Protein AF-G5S265-F1 (afdb_monomer_lite)

Structure (mmCIF, N/CA/C/O backbone):
data_AF-G5S265-F1
#
_entry.id   AF-G5S265-F1
#
loop_
_atom_site.group_PDB
_atom_site.id
_atom_site.type_symbol
_atom_site.label_atom_id
_atom_site.label_alt_id
_atom_site.label_comp_id
_atom_site.label_asym_id
_atom_site.label_entity_id
_atom_site.label_seq_id
_atom_site.pdbx_PDB_ins_code
_atom_site.Cartn_x
_atom_site.Cartn_y
_atom_site.Cartn_z
_atom_site.occupancy
_atom_site.B_iso_or_equiv
_atom_site.auth_seq_id
_atom_site.auth_comp_id
_atom_site.auth_asym_id
_atom_site.auth_atom_id
_atom_site.pdbx_PDB_model_num
ATOM 1 N N . MET A 1 1 ? 4.122 -7.338 2.022 1.00 74.69 1 MET A N 1
ATOM 2 C CA . MET A 1 1 ? 4.045 -7.044 0.573 1.00 74.69 1 MET A CA 1
ATOM 3 C C . MET A 1 1 ? 4.813 -5.787 0.184 1.00 74.69 1 MET A C 1
ATOM 5 O O . MET A 1 1 ? 5.673 -5.916 -0.669 1.00 74.69 1 MET A O 1
ATOM 9 N N . VAL A 1 2 ? 4.605 -4.620 0.816 1.00 83.88 2 VAL A N 1
ATOM 10 C CA . VAL A 1 2 ? 5.377 -3.389 0.495 1.00 83.88 2 VAL A CA 1
ATOM 11 C C . VAL A 1 2 ? 6.888 -3.583 0.623 1.00 83.88 2 VAL A C 1
ATOM 13 O O . VAL A 1 2 ? 7.595 -3.315 -0.334 1.00 83.88 2 VAL A O 1
ATOM 16 N N . VAL A 1 3 ? 7.367 -4.149 1.736 1.00 87.00 3 VAL A N 1
ATOM 17 C CA . VAL A 1 3 ? 8.807 -4.406 1.951 1.00 87.00 3 VAL A CA 1
ATOM 18 C C . VAL A 1 3 ? 9.404 -5.318 0.870 1.00 87.00 3 VAL A C 1
ATOM 20 O O . VAL A 1 3 ? 10.469 -5.036 0.334 1.00 87.00 3 VAL A O 1
ATOM 23 N N . PHE A 1 4 ? 8.692 -6.390 0.503 1.00 87.00 4 PHE A N 1
ATOM 24 C CA . PHE A 1 4 ? 9.105 -7.269 -0.595 1.00 87.00 4 PHE A CA 1
ATOM 25 C C . PHE A 1 4 ? 9.149 -6.514 -1.927 1.00 87.00 4 PHE A C 1
ATOM 27 O O . PHE A 1 4 ? 10.138 -6.582 -2.648 1.00 87.00 4 PHE A O 1
ATOM 34 N N . SER A 1 5 ? 8.087 -5.766 -2.234 1.00 88.56 5 SER A N 1
ATOM 35 C CA . SER A 1 5 ? 8.000 -4.963 -3.449 1.00 88.56 5 SER A CA 1
ATOM 36 C C . SER A 1 5 ? 9.136 -3.949 -3.536 1.00 88.56 5 SER A C 1
ATOM 38 O O . SER A 1 5 ? 9.696 -3.764 -4.612 1.00 88.56 5 SER A O 1
ATOM 40 N N . GLU A 1 6 ? 9.476 -3.290 -2.432 1.00 90.19 6 GLU A N 1
ATOM 41 C CA . GLU A 1 6 ? 10.574 -2.331 -2.356 1.00 90.19 6 GLU A CA 1
ATOM 42 C C . GLU A 1 6 ? 11.911 -3.012 -2.653 1.00 90.19 6 GLU A C 1
ATOM 44 O O . GLU A 1 6 ? 12.590 -2.623 -3.602 1.00 90.19 6 GLU A O 1
ATOM 49 N N . GLY A 1 7 ? 12.232 -4.095 -1.939 1.00 87.12 7 GLY A N 1
ATOM 50 C CA . GLY A 1 7 ? 13.466 -4.854 -2.162 1.00 87.12 7 GLY A CA 1
ATOM 51 C C . GLY A 1 7 ? 13.584 -5.445 -3.572 1.00 87.12 7 GLY A C 1
ATOM 52 O O . GLY A 1 7 ? 14.683 -5.512 -4.115 1.00 87.12 7 GLY A O 1
ATOM 53 N N . ALA A 1 8 ? 12.464 -5.836 -4.187 1.00 89.44 8 ALA A N 1
ATOM 54 C CA . ALA A 1 8 ? 12.443 -6.467 -5.505 1.00 89.44 8 ALA A CA 1
ATOM 55 C C . ALA A 1 8 ? 12.447 -5.478 -6.684 1.00 89.44 8 ALA A C 1
ATOM 57 O O . ALA A 1 8 ? 12.880 -5.847 -7.773 1.00 89.44 8 ALA A O 1
ATOM 58 N N . SER A 1 9 ? 11.931 -4.253 -6.513 1.00 92.12 9 SER A N 1
ATOM 59 C CA . SER A 1 9 ? 11.663 -3.351 -7.649 1.00 92.12 9 SER A CA 1
ATOM 60 C C . SER A 1 9 ? 12.218 -1.933 -7.512 1.00 92.12 9 SER A C 1
ATOM 62 O O . SER A 1 9 ? 12.442 -1.287 -8.536 1.00 92.12 9 SER A O 1
ATOM 64 N N . ALA A 1 10 ? 12.487 -1.428 -6.301 1.00 91.81 10 ALA A N 1
ATOM 65 C CA . ALA A 1 10 ? 12.827 -0.014 -6.110 1.00 91.81 10 ALA A CA 1
ATOM 66 C C . ALA A 1 10 ? 14.150 0.389 -6.784 1.00 91.81 10 ALA A C 1
ATOM 68 O O . ALA A 1 10 ? 14.236 1.471 -7.367 1.00 91.81 10 ALA A O 1
ATOM 69 N N . SER A 1 11 ? 15.161 -0.485 -6.760 1.00 92.38 11 SER A N 1
ATOM 70 C CA . SER A 1 11 ? 16.466 -0.238 -7.391 1.00 92.38 11 SER A CA 1
ATOM 71 C C . SER A 1 11 ? 16.388 -0.162 -8.920 1.00 92.38 11 SER A C 1
ATOM 73 O O . SER A 1 11 ? 17.112 0.621 -9.527 1.00 92.38 11 SER A O 1
ATOM 75 N N . ALA A 1 12 ? 15.491 -0.936 -9.537 1.00 92.88 12 ALA A N 1
ATOM 76 C CA . ALA A 1 12 ? 15.306 -0.983 -10.986 1.00 92.88 12 ALA A CA 1
ATOM 77 C C . ALA A 1 12 ? 14.344 0.099 -11.507 1.00 92.88 12 ALA A C 1
ATOM 79 O O . ALA A 1 12 ? 14.546 0.638 -12.594 1.00 92.88 12 ALA A O 1
ATOM 80 N N . LEU A 1 13 ? 13.297 0.427 -10.745 1.00 92.81 13 LEU A N 1
ATOM 81 C CA . LEU A 1 13 ? 12.295 1.433 -11.119 1.00 92.81 13 LEU A CA 1
ATOM 82 C C . LEU A 1 13 ? 12.732 2.872 -10.825 1.00 92.81 13 LEU A C 1
ATOM 84 O O . LEU A 1 13 ? 12.220 3.815 -11.436 1.00 92.81 13 LEU A O 1
ATOM 88 N N . GLY A 1 14 ? 13.627 3.040 -9.850 1.00 93.38 14 GLY A N 1
ATOM 89 C CA . GLY A 1 14 ? 13.910 4.320 -9.219 1.00 93.38 14 GLY A CA 1
ATOM 90 C C . GLY A 1 14 ? 12.828 4.728 -8.211 1.00 93.38 14 GLY A C 1
ATOM 91 O O . GLY A 1 14 ? 11.653 4.365 -8.318 1.00 93.38 14 GLY A O 1
ATOM 92 N N . VAL A 1 15 ? 13.232 5.535 -7.225 1.00 92.75 15 VAL A N 1
ATOM 93 C CA . VAL A 1 15 ? 12.372 5.938 -6.098 1.00 92.75 15 VAL A CA 1
ATOM 94 C C . VAL A 1 15 ? 11.118 6.683 -6.570 1.00 92.75 15 VAL A C 1
ATOM 96 O O . VAL A 1 15 ? 10.038 6.449 -6.036 1.00 92.75 15 VAL A O 1
ATOM 99 N N . ALA A 1 16 ? 11.230 7.535 -7.596 1.00 93.56 16 ALA A N 1
ATOM 100 C CA . ALA A 1 16 ? 10.105 8.318 -8.112 1.00 93.56 16 ALA A CA 1
ATOM 101 C C . ALA A 1 16 ? 8.984 7.432 -8.683 1.00 93.56 16 ALA A C 1
ATOM 103 O O . ALA A 1 16 ? 7.821 7.582 -8.302 1.00 93.56 16 ALA A O 1
ATOM 104 N N . THR A 1 17 ? 9.328 6.476 -9.549 1.00 94.56 17 THR A N 1
ATOM 105 C CA . THR A 1 17 ? 8.366 5.534 -10.141 1.00 94.56 17 THR A CA 1
ATOM 106 C C . THR A 1 17 ? 7.738 4.650 -9.076 1.00 94.56 17 THR A C 1
ATOM 108 O O . THR A 1 17 ? 6.515 4.518 -9.029 1.00 94.56 17 THR A O 1
ATOM 111 N N . PHE A 1 18 ? 8.565 4.098 -8.184 1.00 96.19 18 PHE A N 1
ATOM 112 C CA . PHE A 1 18 ? 8.105 3.241 -7.097 1.00 96.19 18 PHE A CA 1
ATOM 113 C C . PHE A 1 18 ? 7.100 3.966 -6.193 1.00 96.19 18 PHE A C 1
ATOM 115 O O . PHE A 1 18 ? 5.992 3.474 -5.985 1.00 96.19 18 PHE A O 1
ATOM 122 N N . GLN A 1 19 ? 7.456 5.155 -5.697 1.00 96.00 19 GLN A N 1
ATOM 123 C CA . GLN A 1 19 ? 6.604 5.916 -4.781 1.00 96.00 19 GLN A CA 1
ATOM 124 C C . GLN A 1 19 ? 5.322 6.393 -5.456 1.00 96.00 19 GLN A C 1
ATOM 126 O O . GLN A 1 19 ? 4.254 6.294 -4.862 1.00 96.00 19 GLN A O 1
ATOM 131 N N . THR A 1 20 ? 5.387 6.853 -6.707 1.00 96.19 20 THR A N 1
ATOM 132 C CA . THR A 1 20 ? 4.184 7.320 -7.413 1.00 96.19 20 THR A CA 1
ATOM 133 C C . THR A 1 20 ? 3.189 6.174 -7.626 1.00 96.19 20 THR A C 1
ATOM 135 O O . THR A 1 20 ? 2.002 6.339 -7.345 1.00 96.19 20 THR A O 1
ATOM 138 N N . ALA A 1 21 ? 3.668 4.993 -8.038 1.00 96.38 21 ALA A N 1
ATOM 139 C CA . ALA A 1 21 ? 2.836 3.798 -8.193 1.00 96.38 21 ALA A CA 1
ATOM 140 C C . ALA A 1 21 ? 2.258 3.302 -6.857 1.00 96.38 21 ALA A C 1
ATOM 142 O O . ALA A 1 21 ? 1.083 2.943 -6.783 1.00 96.38 21 ALA A O 1
ATOM 143 N N . LEU A 1 22 ? 3.059 3.322 -5.789 1.00 96.94 22 LEU A N 1
ATOM 144 C CA . LEU A 1 22 ? 2.616 2.944 -4.448 1.00 96.94 22 LEU A CA 1
ATOM 145 C C . LEU A 1 22 ? 1.535 3.902 -3.920 1.00 96.94 22 LEU A C 1
ATOM 147 O O . LEU A 1 22 ? 0.494 3.463 -3.436 1.00 96.94 22 LEU A O 1
ATOM 151 N N . ILE A 1 23 ? 1.763 5.213 -4.023 1.00 96.00 23 ILE A N 1
ATOM 152 C CA . ILE A 1 23 ? 0.872 6.246 -3.479 1.00 96.00 23 ILE A CA 1
ATOM 153 C C . ILE A 1 23 ? -0.457 6.292 -4.235 1.00 96.00 23 ILE A C 1
ATOM 155 O O . ILE A 1 23 ? -1.508 6.423 -3.604 1.00 96.00 23 ILE A O 1
ATOM 159 N N . SER A 1 24 ? -0.454 6.153 -5.563 1.00 97.06 24 SER A N 1
ATOM 160 C CA . SER A 1 24 ? -1.706 6.123 -6.328 1.00 97.06 24 SER A CA 1
ATOM 161 C C . SER A 1 24 ? -2.588 4.943 -5.930 1.00 97.06 24 SER A C 1
ATOM 163 O O . SER A 1 24 ? -3.789 5.114 -5.713 1.00 97.06 24 SER A O 1
ATOM 165 N N . ALA A 1 25 ? -1.989 3.773 -5.722 1.00 97.00 25 ALA A N 1
ATOM 166 C CA . ALA A 1 25 ? -2.681 2.608 -5.197 1.00 97.00 25 ALA A CA 1
ATOM 167 C C . ALA A 1 25 ? -3.177 2.797 -3.755 1.00 97.00 25 ALA A C 1
ATOM 169 O O . ALA A 1 25 ? -4.307 2.418 -3.448 1.00 97.00 25 ALA A O 1
ATOM 170 N N . LEU A 1 26 ? -2.386 3.420 -2.874 1.00 96.19 26 LEU A N 1
ATOM 171 C CA . LEU A 1 26 ? -2.808 3.735 -1.503 1.00 96.19 26 LEU A CA 1
ATOM 172 C C . LEU A 1 26 ? -4.037 4.652 -1.482 1.00 96.19 26 LEU A C 1
ATOM 174 O O . LEU A 1 26 ? -4.956 4.426 -0.696 1.00 96.19 26 LEU A O 1
ATOM 178 N N . LEU A 1 27 ? -4.092 5.652 -2.366 1.00 95.19 27 LEU A N 1
ATOM 179 C CA . LEU A 1 27 ? -5.244 6.550 -2.489 1.00 95.19 27 LEU A CA 1
ATOM 180 C C . LEU A 1 27 ? -6.500 5.809 -2.959 1.00 95.19 27 LEU A C 1
ATOM 182 O O . LEU A 1 27 ? -7.573 5.990 -2.378 1.00 95.19 27 LEU A O 1
ATOM 186 N N . LEU A 1 28 ? -6.369 4.943 -3.968 1.00 95.50 28 LEU A N 1
ATOM 187 C CA . LEU A 1 28 ? -7.469 4.098 -4.441 1.00 95.50 28 LEU A CA 1
ATOM 188 C C . LEU A 1 28 ? -7.949 3.137 -3.349 1.00 95.50 28 LEU A C 1
ATOM 190 O O . LEU A 1 28 ? -9.147 3.037 -3.091 1.00 95.50 28 LEU A O 1
ATOM 194 N N . SER A 1 29 ? -7.025 2.462 -2.671 1.00 94.56 29 SER A N 1
ATOM 195 C CA . SER A 1 29 ? -7.352 1.549 -1.579 1.00 94.56 29 SER A CA 1
ATOM 196 C C . SER A 1 29 ? -8.011 2.273 -0.412 1.00 94.56 29 SER A C 1
ATOM 198 O O . SER A 1 29 ? -8.990 1.766 0.122 1.00 94.56 29 SER A O 1
ATOM 200 N N . GLY A 1 30 ? -7.533 3.460 -0.035 1.00 92.19 30 GLY A N 1
ATOM 201 C CA . GLY A 1 30 ? -8.128 4.256 1.037 1.00 92.19 30 GLY A CA 1
ATOM 202 C C . GLY A 1 30 ? -9.555 4.699 0.711 1.00 92.19 30 GLY A C 1
ATOM 203 O O . GLY A 1 30 ? -10.427 4.657 1.574 1.00 92.19 30 GLY A O 1
ATOM 204 N N . LEU A 1 31 ? -9.830 5.054 -0.550 1.00 92.81 31 LEU A N 1
ATOM 205 C CA . LEU A 1 31 ? -11.194 5.303 -1.024 1.00 92.81 31 LEU A CA 1
ATOM 206 C C . LEU A 1 31 ? -12.087 4.065 -0.860 1.00 92.81 31 LEU A C 1
ATOM 208 O O . LEU A 1 31 ? -13.216 4.181 -0.381 1.00 92.81 31 LEU A O 1
ATOM 212 N N . LEU A 1 32 ? -11.589 2.887 -1.239 1.00 92.00 32 LEU A N 1
ATOM 213 C CA . LEU A 1 32 ? -12.325 1.631 -1.090 1.00 92.00 32 LEU A CA 1
ATOM 214 C C . LEU A 1 32 ? -12.593 1.303 0.385 1.00 92.00 32 LEU A C 1
ATOM 216 O O . LEU A 1 32 ? -13.742 1.026 0.729 1.00 92.00 32 LEU A O 1
ATOM 220 N N . CYS A 1 33 ? -11.585 1.406 1.260 1.00 90.50 33 CYS A N 1
ATOM 221 C CA . CYS A 1 33 ? -11.736 1.224 2.709 1.00 90.50 33 CYS A CA 1
ATOM 222 C C . CYS A 1 33 ? -12.851 2.114 3.266 1.00 90.50 33 CYS A C 1
ATOM 224 O O . CYS A 1 33 ? -13.766 1.634 3.938 1.00 90.50 33 CYS A O 1
ATOM 226 N N . ASP A 1 34 ? -12.820 3.396 2.909 1.00 90.06 34 ASP A N 1
ATOM 227 C CA . ASP A 1 34 ? -13.794 4.388 3.350 1.00 90.06 34 ASP A CA 1
ATOM 228 C C . ASP A 1 34 ? -15.215 4.073 2.881 1.00 90.06 34 ASP A C 1
ATOM 230 O O . ASP A 1 34 ? -16.171 4.211 3.652 1.00 90.06 34 ASP A O 1
ATOM 234 N N . ARG A 1 35 ? -15.362 3.598 1.639 1.00 88.25 35 ARG A N 1
ATOM 235 C CA . ARG A 1 35 ? -16.661 3.207 1.085 1.00 88.25 35 ARG A CA 1
ATOM 236 C C . ARG A 1 35 ? -17.216 1.952 1.745 1.00 88.25 35 ARG A C 1
ATOM 238 O O . ARG A 1 35 ? -18.425 1.867 1.979 1.00 88.25 35 ARG A O 1
ATOM 245 N N . PHE A 1 36 ? -16.358 0.978 2.031 1.00 89.81 36 PHE A N 1
ATOM 246 C CA . PHE A 1 36 ? -16.759 -0.253 2.707 1.00 89.81 36 PHE A CA 1
ATOM 247 C C . PHE A 1 36 ? -16.970 -0.066 4.212 1.00 89.81 36 PHE A C 1
ATOM 249 O O . PHE A 1 36 ? -17.609 -0.913 4.835 1.00 89.81 36 PHE A O 1
ATOM 256 N N . GLY A 1 37 ? -16.543 1.065 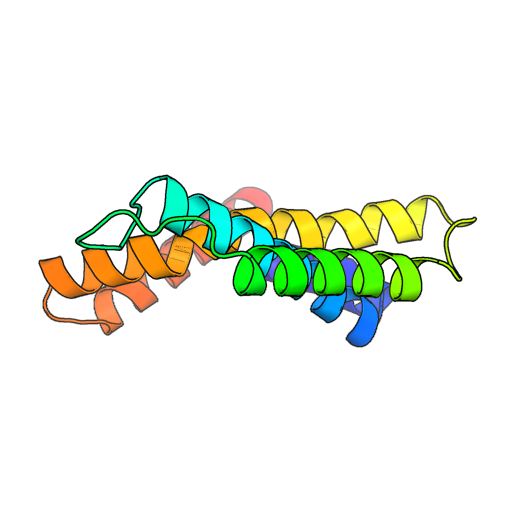4.779 1.00 85.62 37 GLY A N 1
ATOM 257 C CA . GLY A 1 37 ? -16.653 1.350 6.210 1.00 85.62 37 GLY A CA 1
ATOM 258 C C . GLY A 1 37 ? -15.601 0.623 7.039 1.00 85.62 37 GLY A C 1
ATOM 259 O O . GLY A 1 37 ? -15.842 0.305 8.198 1.00 85.62 37 GLY A O 1
ATOM 260 N N . ILE A 1 38 ? -14.457 0.296 6.442 1.00 85.56 38 ILE A N 1
ATOM 261 C CA . ILE A 1 38 ? -13.396 -0.442 7.119 1.00 85.56 38 ILE A CA 1
ATOM 262 C C . ILE A 1 38 ? -12.503 0.556 7.858 1.00 85.56 38 ILE A C 1
ATOM 264 O O . ILE A 1 38 ? -11.870 1.407 7.243 1.00 85.56 38 ILE A O 1
ATOM 268 N N . GLY A 1 39 ? -12.470 0.450 9.190 1.00 78.56 39 GLY A N 1
ATOM 269 C CA . GLY A 1 39 ? -11.669 1.318 10.066 1.00 78.56 39 GLY A CA 1
ATOM 270 C C . GLY A 1 39 ? -12.274 2.690 10.369 1.00 78.56 39 GLY A C 1
ATOM 271 O O . GLY A 1 39 ? -11.593 3.520 10.962 1.00 78.56 39 GLY A O 1
ATOM 272 N N . VAL A 1 40 ? -13.528 2.936 9.987 1.00 79.38 40 VAL A N 1
ATOM 273 C CA . VAL A 1 40 ? -14.256 4.184 10.262 1.00 79.38 40 VAL A CA 1
ATOM 274 C C . VAL A 1 40 ? -15.573 3.876 10.973 1.00 79.38 40 VAL A C 1
ATOM 276 O O . VAL A 1 40 ? -16.193 2.854 10.693 1.00 79.38 40 VAL A O 1
ATOM 279 N N . GLU A 1 41 ? -15.994 4.743 11.897 1.00 79.69 41 GLU A N 1
ATOM 280 C CA . GLU A 1 41 ? -17.270 4.588 12.619 1.00 79.69 41 GLU A CA 1
ATOM 281 C C . GLU A 1 41 ? -18.472 4.746 11.680 1.00 79.69 41 GLU A C 1
ATOM 283 O O . GLU A 1 41 ? -19.427 3.974 11.740 1.00 79.69 41 GLU A O 1
ATOM 288 N N . GLU A 1 42 ? -18.380 5.693 10.744 1.00 81.94 42 GLU A N 1
ATOM 289 C CA . GLU A 1 42 ? -19.388 5.935 9.718 1.00 81.94 42 GLU A CA 1
ATOM 290 C C . GLU A 1 42 ? -18.806 5.760 8.313 1.00 81.94 42 GLU A C 1
ATOM 292 O O . GLU A 1 42 ? -17.704 6.223 8.000 1.00 81.94 42 GLU A O 1
ATOM 297 N N . LYS A 1 43 ? -19.577 5.111 7.432 1.00 85.88 43 LYS A N 1
ATOM 298 C CA . LYS A 1 43 ? -19.208 4.923 6.023 1.00 85.88 43 LYS A CA 1
ATOM 299 C C . LYS A 1 43 ? -19.095 6.273 5.326 1.00 85.88 43 LYS A C 1
ATOM 301 O O . LYS A 1 43 ? -20.077 7.004 5.206 1.00 85.88 43 LYS A O 1
ATOM 306 N N . LYS A 1 44 ? -17.913 6.571 4.791 1.00 86.44 44 LYS A N 1
ATOM 307 C CA . LYS A 1 44 ? -17.670 7.815 4.060 1.00 86.44 44 LYS A CA 1
ATOM 308 C C . LYS A 1 44 ? -18.071 7.646 2.597 1.00 86.44 44 LYS A C 1
ATOM 310 O O . LYS A 1 44 ? -17.715 6.672 1.935 1.00 86.44 44 LYS A O 1
ATOM 315 N N . TYR A 1 45 ? -18.815 8.618 2.076 1.00 85.31 45 TYR A N 1
ATOM 316 C CA . TYR A 1 45 ? -19.178 8.657 0.661 1.00 85.31 45 TYR A CA 1
ATOM 317 C C . TYR A 1 45 ? -18.012 9.139 -0.204 1.00 85.31 45 TYR A C 1
ATOM 319 O O . TYR A 1 45 ? -17.131 9.880 0.245 1.00 85.31 45 TYR A O 1
ATOM 327 N N . PHE A 1 46 ? -18.033 8.742 -1.477 1.00 88.88 46 PHE A N 1
ATOM 328 C CA . PHE A 1 46 ? -17.125 9.294 -2.469 1.00 88.88 46 PHE A CA 1
ATOM 329 C C . PHE A 1 46 ? -17.501 10.746 -2.755 1.00 88.88 46 PHE A C 1
ATOM 331 O O . PHE A 1 46 ? -18.478 11.023 -3.447 1.00 88.88 46 PHE A O 1
ATOM 338 N N . THR A 1 47 ? -16.727 11.681 -2.210 1.00 92.75 47 THR A N 1
ATOM 339 C CA . THR A 1 47 ? -16.880 13.090 -2.562 1.00 92.75 47 THR A CA 1
ATOM 340 C C . THR A 1 47 ? -16.185 13.364 -3.899 1.00 92.75 47 THR A C 1
ATOM 342 O O . THR A 1 47 ? -15.152 12.743 -4.183 1.00 92.75 47 THR A O 1
ATOM 345 N N . PRO A 1 48 ? -16.692 14.312 -4.711 1.00 93.06 48 PRO A N 1
ATOM 346 C CA . PRO A 1 48 ? -16.078 14.659 -5.992 1.00 93.06 48 PRO A CA 1
ATOM 347 C C . PRO A 1 48 ? -14.583 14.972 -5.865 1.00 93.06 48 PRO A C 1
ATOM 349 O O . PRO A 1 48 ? -13.787 14.468 -6.646 1.00 93.06 48 PRO A O 1
ATOM 352 N N . TRP A 1 49 ? -14.188 15.700 -4.817 1.00 93.94 49 TRP A N 1
ATOM 353 C CA . TRP A 1 49 ? -12.795 16.072 -4.547 1.00 93.94 49 TRP A CA 1
ATOM 354 C C . TRP A 1 49 ? -11.864 14.888 -4.284 1.00 93.94 49 TRP A C 1
ATOM 356 O O . TRP A 1 49 ? -10.695 14.906 -4.663 1.00 93.94 49 TRP A O 1
ATOM 366 N N . ARG A 1 50 ? -12.362 13.839 -3.625 1.00 92.75 50 ARG A N 1
ATOM 367 C CA . ARG A 1 50 ? -11.546 12.653 -3.349 1.00 92.75 50 ARG A CA 1
ATOM 368 C C . ARG A 1 50 ? -11.403 11.777 -4.583 1.00 92.75 50 ARG A C 1
ATOM 370 O O . ARG A 1 50 ? -10.326 11.236 -4.815 1.00 92.75 50 ARG A O 1
ATOM 377 N N . ILE A 1 51 ? -12.468 11.675 -5.381 1.00 94.88 51 ILE A N 1
ATOM 378 C CA . ILE A 1 51 ? -12.421 10.987 -6.672 1.00 94.88 51 ILE A CA 1
ATOM 379 C C . ILE A 1 51 ? -11.424 11.693 -7.594 1.00 94.88 51 ILE A C 1
ATOM 381 O O . ILE A 1 51 ? -10.551 11.034 -8.150 1.00 94.88 51 ILE A O 1
ATOM 385 N N . THR A 1 52 ? -11.502 13.020 -7.728 1.00 96.06 52 THR A N 1
ATOM 386 C CA . THR A 1 52 ? -10.589 13.773 -8.601 1.00 96.06 52 THR A CA 1
ATOM 387 C C . THR A 1 52 ? -9.136 13.656 -8.152 1.00 96.06 52 THR A C 1
ATOM 389 O O . THR A 1 52 ? -8.268 13.420 -8.989 1.00 96.06 52 THR A O 1
ATOM 392 N N . GLY A 1 53 ? -8.860 13.723 -6.845 1.00 95.00 53 GLY A N 1
ATOM 393 C CA . GLY A 1 53 ? -7.514 13.505 -6.308 1.00 95.00 53 GLY A CA 1
ATOM 394 C C . GLY A 1 53 ? -6.958 12.111 -6.622 1.00 95.00 53 GLY A C 1
ATOM 395 O O . GLY A 1 53 ? -5.822 11.988 -7.080 1.00 95.00 53 GLY A O 1
ATOM 396 N N . ALA A 1 54 ? -7.762 11.059 -6.444 1.00 95.00 54 ALA A N 1
ATOM 397 C CA . ALA A 1 54 ? -7.346 9.699 -6.786 1.00 95.00 54 ALA A CA 1
ATOM 398 C C . ALA A 1 54 ? -7.137 9.517 -8.298 1.00 95.00 54 ALA A C 1
ATOM 400 O O . ALA A 1 54 ? -6.155 8.901 -8.707 1.00 95.00 54 ALA A O 1
ATOM 401 N N . LEU A 1 55 ? -8.002 10.105 -9.132 1.00 96.19 55 LEU A N 1
ATOM 402 C CA . LEU A 1 55 ? -7.829 10.113 -10.587 1.00 96.19 55 LEU A CA 1
ATOM 403 C C . LEU A 1 55 ? -6.515 10.787 -10.991 1.00 96.19 55 LEU A C 1
ATOM 405 O O . LEU A 1 55 ? -5.769 10.229 -11.792 1.00 96.19 55 LEU A O 1
ATOM 409 N N . PHE A 1 56 ? -6.186 11.941 -10.407 1.00 97.31 56 PHE A N 1
ATOM 410 C CA . PHE A 1 56 ? -4.913 12.610 -10.675 1.00 97.31 56 PHE A CA 1
ATOM 411 C C . PHE A 1 56 ? -3.705 11.786 -10.239 1.00 97.31 56 PHE A C 1
ATOM 413 O O . PHE A 1 56 ? -2.716 11.759 -10.967 1.00 97.31 56 PHE A O 1
ATOM 420 N N . ALA A 1 57 ? -3.779 11.057 -9.126 1.00 96.31 57 ALA A N 1
ATOM 421 C CA . ALA A 1 57 ? -2.693 10.168 -8.718 1.00 96.31 57 ALA A CA 1
ATOM 422 C C . ALA A 1 57 ? -2.475 9.010 -9.709 1.00 96.31 57 ALA A C 1
ATOM 424 O O . ALA A 1 57 ? -1.333 8.663 -10.028 1.00 96.31 57 ALA A O 1
ATOM 425 N N . VAL A 1 58 ? -3.557 8.436 -10.244 1.00 96.06 58 VAL A N 1
ATOM 426 C CA . VAL A 1 58 ? -3.483 7.398 -11.286 1.00 96.06 58 VAL A CA 1
ATOM 427 C C . VAL A 1 58 ? -2.896 7.966 -12.577 1.00 96.06 58 VAL A C 1
ATOM 429 O O . VAL A 1 58 ? -1.972 7.383 -13.139 1.00 96.06 58 VAL A O 1
ATOM 432 N N . ILE A 1 59 ? -3.368 9.133 -13.016 1.00 97.25 59 ILE A N 1
ATOM 433 C CA . ILE A 1 59 ? -2.858 9.815 -14.212 1.00 97.25 59 ILE A CA 1
ATOM 434 C C . ILE A 1 59 ? -1.366 10.144 -14.058 1.00 97.25 59 ILE A C 1
ATOM 436 O O . ILE A 1 59 ? -0.580 9.870 -14.962 1.00 97.25 59 ILE A O 1
ATOM 440 N N . ALA A 1 60 ? -0.950 10.662 -12.901 1.00 95.69 60 ALA A N 1
ATOM 441 C CA . ALA A 1 60 ? 0.455 10.934 -12.609 1.00 95.69 60 ALA A CA 1
ATOM 442 C C . ALA A 1 60 ? 1.310 9.659 -12.675 1.00 95.69 60 ALA A C 1
ATOM 444 O O . ALA A 1 60 ? 2.391 9.674 -13.258 1.00 95.69 60 ALA A O 1
ATOM 445 N N . THR A 1 61 ? 0.805 8.537 -12.152 1.00 95.19 61 THR A N 1
ATOM 446 C CA . THR A 1 61 ? 1.488 7.234 -12.244 1.00 95.19 61 THR A CA 1
ATOM 447 C C . THR A 1 61 ? 1.675 6.807 -13.695 1.00 95.19 61 THR A C 1
ATOM 449 O O . THR A 1 61 ? 2.766 6.390 -14.080 1.00 95.19 61 THR A O 1
ATOM 452 N N . ILE A 1 62 ? 0.637 6.961 -14.520 1.00 94.81 62 ILE A N 1
ATOM 453 C CA . ILE A 1 62 ? 0.702 6.664 -15.954 1.00 94.81 62 ILE A CA 1
ATOM 454 C C . ILE A 1 62 ? 1.775 7.521 -16.632 1.00 94.81 62 ILE A C 1
ATOM 456 O O . ILE A 1 62 ? 2.598 6.981 -17.369 1.00 94.81 62 ILE A O 1
ATOM 460 N N . PHE A 1 63 ? 1.821 8.826 -16.349 1.00 95.62 63 PHE A N 1
ATOM 461 C CA . PHE A 1 63 ? 2.840 9.716 -16.906 1.00 95.62 63 PHE A CA 1
ATOM 462 C C . PHE A 1 63 ? 4.256 9.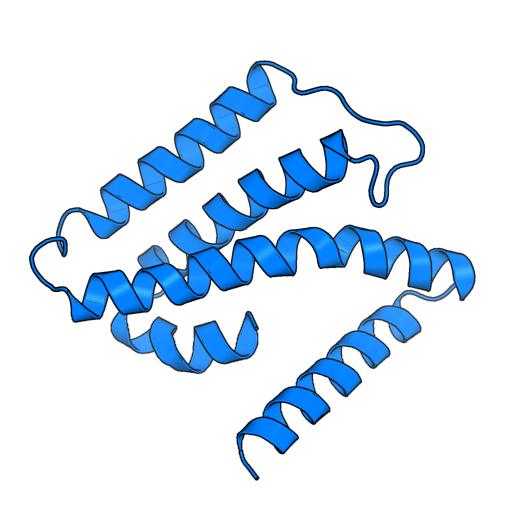329 -16.488 1.00 95.62 63 PHE A C 1
ATOM 464 O O . PHE A 1 63 ? 5.141 9.296 -17.339 1.00 95.62 63 PHE A O 1
ATOM 471 N N . VAL A 1 64 ? 4.469 8.986 -15.218 1.00 94.31 64 VAL A N 1
ATOM 472 C CA . VAL A 1 64 ? 5.786 8.572 -14.713 1.00 94.31 64 VAL A CA 1
ATOM 473 C C . VAL A 1 64 ? 6.263 7.271 -15.370 1.00 94.31 64 VAL A C 1
ATOM 475 O O . VAL A 1 64 ? 7.447 7.138 -15.667 1.00 94.31 64 VAL A O 1
ATOM 478 N N . VAL A 1 65 ? 5.356 6.332 -15.655 1.00 93.12 65 VAL A N 1
ATOM 479 C CA . VAL A 1 65 ? 5.689 5.050 -16.306 1.00 93.12 65 VAL A CA 1
ATOM 480 C C . VAL A 1 65 ? 5.769 5.169 -17.838 1.00 93.12 65 VAL A C 1
ATOM 482 O O . VAL A 1 65 ? 6.462 4.375 -18.476 1.00 93.12 65 VAL A O 1
ATOM 485 N N . SER A 1 66 ? 5.114 6.169 -18.439 1.00 93.00 66 SER A N 1
ATOM 486 C CA . SER A 1 66 ? 5.003 6.350 -19.899 1.00 93.00 66 SER A CA 1
ATOM 487 C C . SER A 1 66 ? 6.313 6.289 -20.697 1.00 93.00 66 SER A C 1
ATOM 489 O O . SER A 1 66 ? 6.310 5.651 -21.753 1.00 93.00 66 SER A O 1
ATOM 491 N N . PRO A 1 67 ? 7.459 6.830 -20.225 1.00 92.19 67 PRO A N 1
ATOM 492 C CA . PRO A 1 67 ? 8.703 6.776 -20.994 1.00 92.19 67 PRO A CA 1
ATOM 493 C C . PRO A 1 67 ? 9.223 5.346 -21.197 1.00 92.19 67 PRO A C 1
ATOM 495 O O . PRO A 1 67 ? 9.979 5.088 -22.129 1.00 92.19 67 PRO A O 1
ATOM 498 N N . GLN A 1 68 ? 8.815 4.411 -20.335 1.00 91.56 68 GLN A N 1
ATOM 499 C CA . GLN A 1 68 ? 9.298 3.030 -20.299 1.00 91.56 68 GLN A CA 1
ATOM 500 C C . GLN A 1 68 ? 8.267 2.017 -20.820 1.00 91.56 68 GLN A C 1
ATOM 502 O O . GLN A 1 68 ? 8.433 0.814 -20.626 1.00 91.56 68 GLN A O 1
ATOM 507 N N . TRP A 1 69 ? 7.215 2.464 -21.515 1.00 88.75 69 TRP A N 1
ATOM 508 C CA . TRP A 1 69 ? 6.139 1.592 -22.013 1.00 88.75 69 TRP A CA 1
ATOM 509 C C . TRP A 1 69 ? 6.583 0.491 -22.985 1.00 88.75 69 TRP A C 1
ATOM 511 O O . TRP A 1 69 ? 5.908 -0.525 -23.122 1.00 88.75 69 TRP A O 1
ATOM 521 N N . HIS A 1 70 ? 7.732 0.658 -23.632 1.00 90.88 70 HIS A N 1
ATOM 522 C CA . HIS A 1 70 ? 8.303 -0.359 -24.516 1.00 90.88 70 HIS A CA 1
ATOM 523 C C . HIS A 1 70 ? 8.970 -1.511 -23.744 1.00 90.88 70 HIS A C 1
ATOM 525 O O . HIS A 1 70 ? 9.226 -2.569 -24.314 1.00 90.88 70 HIS A O 1
ATOM 531 N N . SER A 1 71 ? 9.257 -1.325 -22.451 1.00 92.81 71 SER A N 1
ATOM 532 C CA . SER A 1 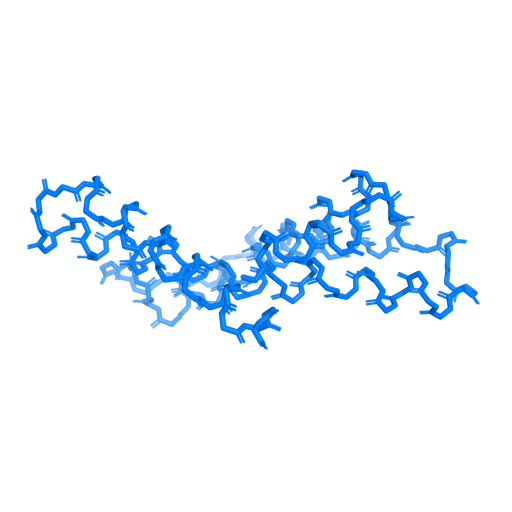71 ? 9.911 -2.319 -21.603 1.00 92.81 71 SER A CA 1
ATOM 533 C C . SER A 1 71 ? 8.883 -3.091 -20.780 1.00 92.81 71 SER A C 1
ATOM 535 O O . SER A 1 71 ? 8.418 -2.636 -19.732 1.00 92.81 71 SER A O 1
ATOM 537 N N . THR A 1 72 ? 8.559 -4.308 -21.221 1.00 91.38 72 THR A N 1
ATOM 538 C CA . THR A 1 72 ? 7.644 -5.201 -20.493 1.00 91.38 72 THR A CA 1
ATOM 539 C C . THR A 1 72 ? 8.133 -5.476 -19.071 1.00 91.38 72 THR A C 1
ATOM 541 O O . THR A 1 72 ? 7.340 -5.422 -18.133 1.00 91.38 72 THR A O 1
ATOM 544 N N . SER A 1 73 ? 9.437 -5.700 -18.882 1.00 91.81 73 SER A N 1
ATOM 545 C CA . SER A 1 73 ? 10.022 -5.942 -17.558 1.00 91.81 73 SER A CA 1
ATOM 546 C C . SER A 1 73 ? 9.849 -4.746 -16.621 1.00 91.81 73 SER A C 1
ATOM 548 O O . SER A 1 73 ? 9.533 -4.933 -15.450 1.00 91.81 73 SER A O 1
ATOM 550 N N . PHE A 1 74 ? 9.997 -3.516 -17.128 1.00 93.38 74 PHE A N 1
ATOM 551 C CA . PHE A 1 74 ? 9.788 -2.310 -16.324 1.00 93.38 74 PHE A CA 1
ATOM 552 C C . PHE A 1 74 ? 8.327 -2.172 -15.885 1.00 93.38 74 PHE A C 1
ATOM 554 O O . PHE A 1 74 ? 8.059 -1.891 -14.719 1.00 93.38 74 PHE A O 1
ATOM 561 N N . ILE A 1 75 ? 7.377 -2.423 -16.790 1.00 92.94 75 ILE A N 1
ATOM 562 C CA . ILE A 1 75 ? 5.943 -2.377 -16.472 1.00 92.94 75 ILE A CA 1
ATOM 563 C C . ILE A 1 75 ? 5.589 -3.428 -15.417 1.00 92.94 75 ILE A C 1
ATOM 565 O O . ILE A 1 75 ? 4.917 -3.107 -14.438 1.00 92.94 75 ILE A O 1
ATOM 569 N N . LEU A 1 76 ? 6.063 -4.668 -15.578 1.00 92.94 76 LEU A N 1
ATOM 570 C CA . LEU A 1 76 ? 5.833 -5.739 -14.604 1.00 92.94 76 LEU A CA 1
ATOM 571 C C . LEU A 1 76 ? 6.386 -5.374 -13.224 1.00 92.94 76 LEU A C 1
ATOM 573 O O . LEU A 1 76 ? 5.712 -5.582 -12.215 1.00 92.94 76 LEU A O 1
ATOM 577 N N . LEU A 1 77 ? 7.574 -4.769 -13.177 1.00 93.69 77 LEU A N 1
ATOM 578 C CA . LEU A 1 77 ? 8.137 -4.265 -11.931 1.00 93.69 77 LEU A CA 1
ATOM 579 C C . LEU A 1 77 ? 7.304 -3.121 -11.350 1.00 93.69 77 LEU A C 1
ATOM 581 O O . LEU A 1 77 ? 7.113 -3.102 -10.145 1.00 93.69 77 LEU A O 1
ATOM 585 N N . ALA A 1 78 ? 6.761 -2.206 -12.157 1.00 93.19 78 ALA A N 1
ATOM 586 C CA . ALA A 1 78 ? 5.931 -1.093 -11.681 1.00 93.19 78 ALA A CA 1
ATOM 587 C C . ALA A 1 78 ? 4.556 -1.540 -11.145 1.00 93.19 78 ALA A C 1
ATOM 589 O O . ALA A 1 78 ? 3.957 -0.853 -10.315 1.00 93.19 78 ALA A O 1
ATOM 590 N N . ILE A 1 79 ? 4.067 -2.710 -11.562 1.00 94.25 79 ILE A N 1
ATOM 591 C CA . ILE A 1 79 ? 2.840 -3.315 -11.026 1.00 94.25 79 ILE A CA 1
ATOM 592 C C . ILE A 1 79 ? 3.036 -3.783 -9.576 1.00 94.25 79 ILE A C 1
ATOM 594 O O . ILE A 1 79 ? 2.100 -3.689 -8.783 1.00 94.25 79 ILE A O 1
ATOM 598 N N . LEU A 1 80 ? 4.235 -4.240 -9.196 1.00 94.88 80 LEU A N 1
ATOM 599 C CA . LEU A 1 80 ? 4.538 -4.679 -7.826 1.00 94.88 80 LEU A CA 1
ATOM 600 C C . LEU A 1 80 ? 4.225 -3.608 -6.760 1.00 94.88 80 LEU A C 1
ATOM 602 O O . LEU A 1 80 ? 3.418 -3.908 -5.875 1.00 94.88 80 LEU A O 1
ATOM 606 N N . PRO A 1 81 ? 4.767 -2.371 -6.823 1.00 96.00 81 PRO A N 1
ATOM 607 C CA . PRO A 1 81 ? 4.458 -1.336 -5.838 1.00 96.00 81 PRO A CA 1
ATOM 608 C C . PRO A 1 81 ? 2.995 -0.914 -5.881 1.00 96.00 81 PRO A C 1
ATOM 610 O O . PRO A 1 81 ? 2.419 -0.631 -4.833 1.00 96.00 81 PRO A O 1
ATOM 613 N N . PHE A 1 82 ? 2.366 -0.928 -7.057 1.00 96.31 82 PHE A N 1
ATOM 614 C CA . PHE A 1 82 ? 0.942 -0.635 -7.177 1.00 96.31 82 PHE A CA 1
ATOM 615 C C . PHE A 1 82 ? 0.091 -1.674 -6.429 1.00 96.31 82 PHE A C 1
ATOM 617 O O . PHE A 1 82 ? -0.719 -1.327 -5.572 1.00 96.31 82 PHE A O 1
ATOM 624 N N . LEU A 1 83 ? 0.316 -2.970 -6.661 1.00 96.25 83 LEU A N 1
ATOM 625 C CA . LEU A 1 83 ? -0.372 -4.036 -5.924 1.00 96.25 83 LEU A CA 1
ATOM 626 C C . LEU A 1 83 ? -0.054 -3.985 -4.428 1.00 96.25 83 LEU A C 1
ATOM 628 O O . LEU A 1 83 ? -0.945 -4.150 -3.594 1.00 96.25 83 LEU A O 1
ATOM 632 N N . ALA A 1 84 ? 1.202 -3.718 -4.074 1.00 94.81 84 ALA A N 1
ATOM 633 C CA . ALA A 1 84 ? 1.602 -3.573 -2.685 1.00 94.81 84 ALA A CA 1
ATOM 634 C C . ALA A 1 84 ? 0.859 -2.419 -1.997 1.00 94.81 84 ALA A C 1
ATOM 636 O O . ALA A 1 84 ? 0.420 -2.591 -0.861 1.00 94.81 84 ALA A O 1
ATOM 637 N N . GLY A 1 85 ? 0.663 -1.290 -2.681 1.00 96.19 85 GLY A N 1
ATOM 638 C CA . GLY A 1 85 ? -0.116 -0.153 -2.190 1.00 96.19 85 GLY A CA 1
ATOM 639 C C . GLY A 1 85 ? -1.600 -0.477 -2.043 1.00 96.19 85 GLY A C 1
ATOM 640 O O . GLY A 1 85 ? -2.197 -0.132 -1.024 1.00 96.19 85 GLY A O 1
ATOM 641 N N . LEU A 1 86 ? -2.181 -1.214 -2.998 1.00 95.25 86 LEU A N 1
ATOM 642 C CA . LEU A 1 86 ? -3.581 -1.645 -2.928 1.00 95.25 86 LEU A CA 1
ATOM 643 C C . LEU A 1 86 ? -3.846 -2.543 -1.719 1.00 95.25 86 LEU A C 1
ATOM 645 O O . LEU A 1 86 ? -4.914 -2.469 -1.122 1.00 95.25 86 LEU A O 1
ATOM 649 N N . LEU A 1 87 ? -2.887 -3.394 -1.357 1.00 92.75 87 LEU A N 1
ATOM 650 C CA . LEU A 1 87 ? -2.984 -4.253 -0.177 1.00 92.75 87 LEU A CA 1
ATOM 651 C C . LEU A 1 87 ? -2.675 -3.482 1.113 1.00 92.75 87 LEU A C 1
ATOM 653 O O . LEU A 1 87 ? -3.334 -3.679 2.132 1.00 92.75 87 LEU A O 1
ATOM 657 N N . ALA A 1 88 ? -1.683 -2.592 1.080 1.00 92.81 88 ALA A N 1
ATOM 658 C CA . ALA A 1 88 ? -1.253 -1.833 2.248 1.00 92.81 88 ALA A CA 1
ATOM 659 C C . ALA A 1 88 ? -2.272 -0.781 2.694 1.00 92.81 88 ALA A C 1
ATOM 661 O O . ALA A 1 88 ? -2.355 -0.500 3.886 1.00 92.81 88 ALA A O 1
ATOM 662 N N . GLY A 1 89 ? -3.085 -0.236 1.785 1.00 91.56 89 GLY A N 1
ATOM 663 C CA . GLY A 1 89 ? -4.072 0.795 2.124 1.00 91.56 89 GLY A CA 1
ATOM 664 C C . GLY A 1 89 ? -5.156 0.345 3.114 1.00 91.56 89 GLY A C 1
ATOM 665 O O . GLY A 1 89 ? -5.808 1.185 3.730 1.00 91.56 89 GLY A O 1
ATOM 666 N N . TRP A 1 90 ? -5.309 -0.962 3.339 1.00 90.62 90 TRP A N 1
ATOM 667 C CA . TRP A 1 90 ? -6.211 -1.529 4.350 1.00 90.62 90 TRP A CA 1
ATOM 668 C C . TRP A 1 90 ? -5.572 -1.642 5.736 1.00 90.62 90 TRP A C 1
ATOM 670 O O . TRP A 1 90 ? -6.278 -1.718 6.743 1.00 90.62 90 TRP A O 1
ATOM 680 N N . GLN A 1 91 ? -4.240 -1.642 5.815 1.00 90.75 91 GLN A N 1
ATOM 681 C CA . GLN A 1 91 ? -3.519 -1.828 7.073 1.00 90.75 91 GLN A CA 1
ATOM 682 C C . GLN A 1 91 ? -3.798 -0.725 8.098 1.00 90.75 91 GLN A C 1
ATOM 684 O O . GLN A 1 91 ? -4.014 -1.082 9.252 1.00 90.75 91 GLN A O 1
ATOM 689 N N . PRO A 1 92 ? -3.867 0.578 7.746 1.00 89.50 92 PRO A N 1
ATOM 690 C CA . PRO A 1 92 ? -4.186 1.621 8.722 1.00 89.50 92 PRO A CA 1
ATOM 691 C C . PRO A 1 92 ? -5.503 1.366 9.464 1.00 89.50 92 PRO A C 1
ATOM 693 O O . PRO A 1 92 ? -5.567 1.548 10.677 1.00 89.50 92 PRO A O 1
ATOM 696 N N . ALA A 1 93 ? -6.524 0.871 8.759 1.00 89.44 93 ALA A N 1
ATOM 697 C CA . ALA A 1 93 ? -7.818 0.541 9.343 1.00 89.44 93 ALA A CA 1
ATOM 698 C C . ALA A 1 93 ? -7.742 -0.645 10.318 1.00 89.44 93 ALA A C 1
ATOM 700 O O . ALA A 1 93 ? -8.267 -0.571 11.430 1.00 89.44 93 ALA A O 1
ATOM 701 N N . GLY A 1 94 ? -7.065 -1.730 9.927 1.00 90.12 94 GLY A N 1
ATOM 702 C CA . GLY A 1 94 ? -6.848 -2.882 10.807 1.00 90.12 94 GLY A CA 1
ATOM 703 C C . GLY A 1 94 ? -5.996 -2.524 12.027 1.00 90.12 94 GLY A C 1
ATOM 704 O O . GLY A 1 94 ? -6.334 -2.878 13.154 1.00 90.12 94 GLY A O 1
ATOM 705 N N . ASN A 1 95 ? -4.935 -1.750 11.813 1.00 92.38 95 ASN A N 1
ATOM 706 C CA . ASN A 1 95 ? -4.013 -1.317 12.858 1.00 92.38 95 ASN A CA 1
ATOM 707 C C . ASN A 1 95 ? -4.696 -0.419 13.888 1.00 92.38 95 ASN A C 1
ATOM 709 O O . ASN A 1 95 ? -4.478 -0.587 15.087 1.00 92.38 95 ASN A O 1
ATOM 713 N N . ALA A 1 96 ? -5.571 0.484 13.437 1.00 90.62 96 ALA A N 1
ATOM 714 C CA . ALA A 1 96 ? -6.387 1.303 14.326 1.00 90.62 96 ALA A CA 1
ATOM 715 C C . ALA A 1 96 ? -7.282 0.437 15.225 1.00 90.62 96 ALA A C 1
ATOM 717 O O . ALA A 1 96 ? -7.327 0.661 16.431 1.00 90.62 96 ALA A O 1
ATOM 718 N N . LYS A 1 97 ? -7.924 -0.603 14.674 1.00 90.25 97 LYS A N 1
ATOM 719 C CA . LYS A 1 97 ? -8.779 -1.513 15.453 1.00 90.25 97 LYS A CA 1
ATOM 720 C C . LYS A 1 97 ? -8.003 -2.359 16.458 1.00 90.25 97 LYS A C 1
ATOM 722 O O . LYS A 1 97 ? -8.467 -2.542 17.580 1.00 90.25 97 LYS A O 1
ATOM 727 N N . VAL A 1 98 ? -6.813 -2.838 16.097 1.00 92.44 98 VAL A N 1
ATOM 728 C CA . VAL A 1 98 ? -5.931 -3.540 17.045 1.00 92.44 98 VAL A CA 1
ATOM 729 C C . VAL A 1 98 ? -5.488 -2.597 18.162 1.00 92.44 98 VAL A C 1
ATOM 731 O O . VAL A 1 98 ? -5.517 -2.979 19.330 1.00 92.44 98 VAL A O 1
ATO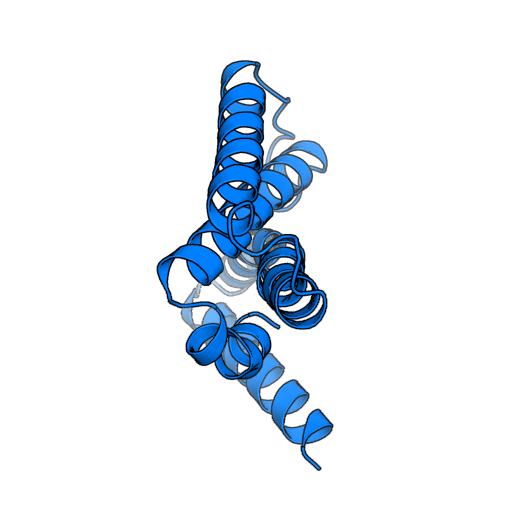M 734 N N . ALA A 1 99 ? -5.108 -1.361 17.832 1.00 92.12 99 ALA A N 1
ATOM 735 C CA . ALA A 1 99 ? -4.714 -0.368 18.826 1.00 92.12 99 ALA A CA 1
ATOM 736 C C . ALA A 1 99 ? -5.872 -0.007 19.774 1.00 92.12 99 ALA A C 1
ATOM 738 O O . ALA A 1 99 ? -5.654 0.075 20.977 1.00 92.12 99 ALA A O 1
ATOM 739 N N . GLU A 1 100 ? -7.093 0.142 19.255 1.00 92.88 100 GLU A N 1
ATOM 740 C CA . GLU A 1 100 ? -8.309 0.396 20.040 1.00 92.88 100 GLU A CA 1
ATOM 741 C C . GLU A 1 100 ? -8.613 -0.766 20.998 1.00 92.88 100 GLU A C 1
ATOM 743 O O . GLU A 1 100 ? -8.808 -0.552 22.191 1.00 92.88 100 GLU A O 1
ATOM 748 N N . ALA A 1 101 ? -8.561 -2.008 20.506 1.00 93.56 101 ALA A N 1
ATOM 749 C CA . ALA A 1 101 ? -8.832 -3.202 21.307 1.00 93.56 101 ALA A CA 1
ATOM 750 C C . ALA A 1 101 ? -7.768 -3.482 22.385 1.00 93.56 101 ALA A C 1
ATOM 752 O O . ALA A 1 101 ? -8.063 -4.124 23.390 1.00 93.56 101 ALA A O 1
ATOM 753 N N . THR A 1 102 ? -6.527 -3.038 22.173 1.00 95.25 102 THR A N 1
ATOM 754 C CA . THR A 1 102 ? -5.390 -3.319 23.070 1.00 95.25 102 THR A CA 1
ATOM 755 C C . THR A 1 102 ? -4.972 -2.119 23.917 1.00 95.25 102 THR A C 1
ATOM 757 O O . THR A 1 102 ? -4.133 -2.262 24.804 1.00 95.25 102 THR A O 1
ATOM 760 N N . GLY A 1 103 ? -5.506 -0.928 23.634 1.00 95.00 103 GLY A N 1
ATOM 761 C CA . GLY A 1 103 ? -5.071 0.333 24.235 1.00 95.00 103 GLY A CA 1
ATOM 762 C C . GLY A 1 103 ? -3.636 0.742 23.872 1.00 95.00 103 GLY A C 1
ATOM 763 O O . GLY A 1 103 ? -3.084 1.634 24.513 1.00 95.00 103 GLY A O 1
ATOM 764 N N . SER A 1 104 ? -2.997 0.097 22.886 1.00 92.88 104 SER A N 1
ATOM 765 C CA . SER A 1 104 ? -1.585 0.323 22.559 1.00 92.88 104 SER A CA 1
ATOM 766 C C . SER A 1 104 ? -1.277 0.175 21.070 1.00 92.88 104 SER A C 1
ATOM 768 O O . SER A 1 104 ? -1.378 -0.899 20.477 1.00 92.88 104 SER A O 1
ATOM 770 N N . MET A 1 105 ? -0.775 1.254 20.466 1.00 91.06 105 MET A N 1
ATOM 771 C CA . MET A 1 105 ? -0.291 1.237 19.081 1.00 91.06 105 MET A CA 1
ATOM 772 C C . MET A 1 105 ? 0.933 0.321 18.900 1.00 91.06 105 MET A C 1
ATOM 774 O O . MET A 1 105 ? 1.106 -0.274 17.835 1.00 91.06 105 MET A O 1
ATOM 778 N N . LEU A 1 106 ? 1.753 0.144 19.945 1.00 94.31 106 LEU A N 1
ATOM 779 C CA . LEU A 1 106 ? 2.939 -0.720 19.899 1.00 94.31 106 LEU A CA 1
ATOM 780 C C . LEU A 1 106 ? 2.584 -2.188 19.650 1.00 94.31 106 LEU A C 1
ATOM 782 O O . LEU A 1 106 ? 3.341 -2.886 18.973 1.00 94.31 106 LEU A O 1
ATOM 786 N N . VAL A 1 107 ? 1.429 -2.652 20.139 1.00 93.94 107 VAL A N 1
ATOM 787 C CA . VAL A 1 107 ? 0.957 -4.023 19.890 1.00 93.94 107 VAL A CA 1
ATOM 788 C C . VAL A 1 107 ? 0.653 -4.210 18.407 1.00 93.94 107 VAL A C 1
ATOM 790 O O . VAL A 1 107 ? 1.127 -5.166 17.794 1.00 93.94 107 VAL A O 1
ATOM 793 N N . SER A 1 108 ? -0.050 -3.252 17.795 1.00 92.56 108 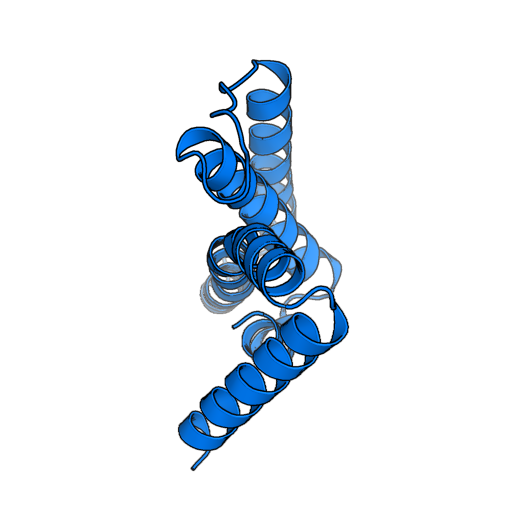SER A N 1
ATOM 794 C CA . SER A 1 108 ? -0.326 -3.277 16.357 1.00 92.56 108 SER A CA 1
ATOM 795 C C . SER A 1 108 ? 0.955 -3.259 15.522 1.00 92.56 108 SER A C 1
ATOM 797 O O . SER A 1 108 ? 1.051 -4.000 14.544 1.00 92.56 108 SER A O 1
ATOM 799 N N . ILE A 1 109 ? 1.937 -2.428 15.881 1.00 91.69 109 ILE A N 1
ATOM 800 C CA . ILE A 1 109 ? 3.216 -2.341 15.161 1.00 91.69 109 ILE A CA 1
ATOM 801 C C . ILE A 1 109 ? 3.963 -3.672 15.264 1.00 91.69 109 ILE A C 1
ATOM 803 O O . ILE A 1 109 ? 4.335 -4.248 14.242 1.00 91.69 109 ILE A O 1
ATOM 807 N N . THR A 1 110 ? 4.117 -4.192 16.483 1.00 93.75 110 THR A N 1
ATOM 808 C CA . THR A 1 110 ? 4.788 -5.472 16.745 1.00 93.75 110 THR A CA 1
ATOM 809 C C . THR A 1 110 ? 4.160 -6.600 15.932 1.00 93.75 110 THR A C 1
ATOM 811 O O . THR A 1 110 ? 4.876 -7.367 15.293 1.00 93.75 110 THR A O 1
ATOM 814 N N . TRP A 1 111 ? 2.828 -6.663 15.871 1.00 92.19 111 TRP A N 1
ATOM 815 C CA . TRP A 1 111 ? 2.133 -7.691 15.099 1.00 92.19 111 TRP A CA 1
ATOM 816 C C . TRP A 1 111 ? 2.392 -7.587 13.593 1.00 92.19 111 TRP A C 1
ATOM 818 O O . TRP A 1 111 ? 2.656 -8.598 12.946 1.00 92.19 111 TRP A O 1
ATOM 828 N N . ASN A 1 112 ? 2.401 -6.372 13.033 1.00 91.12 112 ASN A N 1
ATOM 829 C CA . ASN A 1 112 ? 2.746 -6.172 11.622 1.00 91.12 112 ASN A CA 1
ATOM 830 C C . ASN A 1 112 ? 4.170 -6.640 11.308 1.00 91.12 112 ASN A C 1
ATOM 832 O O . ASN A 1 112 ? 4.383 -7.286 10.282 1.00 91.12 112 ASN A O 1
ATOM 836 N N . PHE A 1 113 ? 5.132 -6.342 12.184 1.00 91.06 113 PHE A N 1
ATOM 837 C CA . PHE A 1 113 ? 6.516 -6.774 12.000 1.00 91.06 113 PHE A CA 1
ATOM 838 C C . PHE A 1 113 ? 6.678 -8.285 12.138 1.00 91.06 113 PHE A C 1
ATOM 840 O O . PHE A 1 113 ? 7.344 -8.880 11.297 1.00 91.06 113 PHE A O 1
ATOM 847 N N . ILE A 1 114 ? 6.044 -8.914 13.131 1.00 94.25 114 ILE A N 1
ATOM 848 C CA . ILE A 1 114 ? 6.081 -10.374 13.303 1.00 94.25 114 ILE A CA 1
ATOM 849 C C . ILE A 1 114 ? 5.497 -11.063 12.071 1.00 94.25 114 ILE A C 1
ATOM 851 O O . ILE A 1 114 ? 6.163 -11.897 11.464 1.00 94.25 114 ILE A O 1
ATOM 855 N N . VAL A 1 115 ? 4.285 -10.684 11.654 1.00 91.69 115 VAL A N 1
ATOM 856 C CA . VAL A 1 115 ? 3.633 -11.281 10.479 1.00 91.69 115 VAL A CA 1
ATOM 857 C C . VAL A 1 115 ? 4.466 -11.036 9.221 1.00 91.69 115 VAL A C 1
ATOM 859 O O . VAL A 1 115 ? 4.698 -11.963 8.449 1.00 91.69 115 VAL A O 1
ATOM 862 N N . GLY A 1 116 ? 4.960 -9.811 9.026 1.00 89.31 116 GLY A N 1
ATOM 863 C CA . GLY A 1 116 ? 5.822 -9.466 7.898 1.00 89.31 116 GLY A CA 1
ATOM 864 C C . GLY A 1 116 ? 7.100 -10.304 7.857 1.00 89.31 116 GLY A C 1
ATOM 865 O O . GLY A 1 116 ? 7.423 -10.863 6.810 1.00 89.31 116 GLY A O 1
ATOM 866 N N . PHE A 1 117 ? 7.790 -10.434 8.990 1.00 90.81 117 PHE A N 1
ATOM 867 C CA . PHE A 1 117 ? 9.009 -11.227 9.129 1.00 90.81 117 PHE A CA 1
ATOM 868 C C . PHE A 1 117 ? 8.752 -12.716 8.885 1.00 90.81 117 PHE A C 1
ATOM 870 O O . PHE A 1 117 ? 9.472 -13.329 8.104 1.00 90.81 117 PHE A O 1
ATOM 877 N N . CYS A 1 118 ? 7.705 -13.291 9.480 1.00 94.12 118 CYS A N 1
ATOM 878 C CA . CYS A 1 118 ? 7.359 -14.701 9.299 1.00 94.12 118 CYS A CA 1
ATOM 879 C C . CYS A 1 118 ? 6.990 -15.028 7.848 1.00 94.12 118 CYS A C 1
ATOM 881 O O . CYS A 1 118 ? 7.462 -16.028 7.318 1.00 94.12 118 CYS A O 1
ATOM 883 N N . VAL A 1 119 ? 6.181 -14.190 7.191 1.00 90.62 119 VAL A N 1
ATOM 884 C CA . VAL A 1 119 ? 5.797 -14.399 5.783 1.00 90.62 119 VAL A CA 1
ATOM 885 C C . VAL A 1 119 ? 7.013 -14.305 4.866 1.00 90.62 119 VAL A C 1
ATOM 887 O O . VAL A 1 119 ? 7.170 -15.140 3.979 1.00 90.62 119 VAL A O 1
ATOM 890 N N . LEU A 1 120 ? 7.885 -13.315 5.079 1.00 88.00 120 LEU A N 1
ATOM 891 C CA . LEU A 1 120 ? 9.126 -13.187 4.311 1.00 88.00 120 LEU A CA 1
ATOM 892 C C . LEU A 1 120 ? 10.068 -14.366 4.559 1.00 88.00 120 LEU A C 1
ATOM 894 O O . LEU A 1 120 ? 10.599 -14.920 3.604 1.00 88.00 120 LEU A O 1
ATOM 898 N N . GLY A 1 121 ? 10.244 -14.771 5.817 1.00 91.06 121 GLY A N 1
ATOM 899 C CA . GLY A 1 121 ? 11.071 -15.916 6.185 1.00 91.06 121 GLY A CA 1
ATOM 900 C C . GLY A 1 121 ? 10.567 -17.213 5.558 1.00 91.06 121 GLY A C 1
ATOM 901 O O . GLY A 1 121 ? 11.358 -17.948 4.986 1.00 91.06 121 GLY A O 1
ATOM 902 N N . ALA A 1 122 ? 9.256 -17.458 5.584 1.00 92.38 122 ALA A N 1
ATOM 903 C CA . ALA A 1 122 ? 8.653 -18.633 4.957 1.00 92.38 122 ALA A CA 1
ATOM 904 C C . ALA A 1 122 ? 8.776 -18.629 3.425 1.00 92.38 122 ALA A C 1
ATOM 906 O O . ALA A 1 122 ? 8.913 -19.687 2.829 1.00 92.38 122 ALA A O 1
ATOM 907 N N . ALA A 1 123 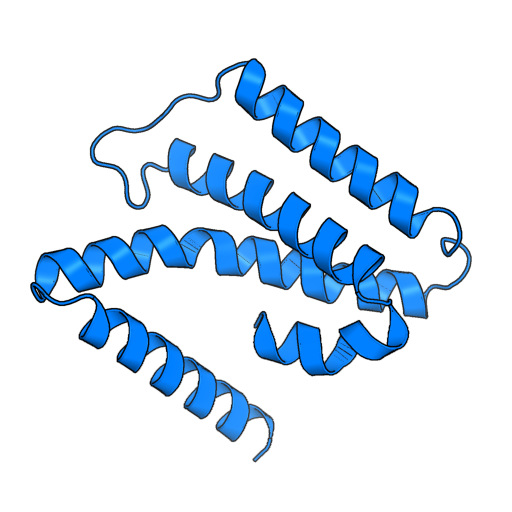? 8.731 -17.459 2.781 1.00 87.31 123 ALA A N 1
ATOM 908 C CA . ALA A 1 123 ? 8.917 -17.349 1.334 1.00 87.31 123 ALA A CA 1
ATOM 909 C C . ALA A 1 123 ? 10.376 -17.560 0.884 1.00 87.31 123 ALA A C 1
ATOM 911 O O . ALA A 1 123 ? 10.613 -17.795 -0.298 1.00 87.31 123 ALA A O 1
ATOM 912 N N . LEU A 1 124 ? 11.338 -17.420 1.802 1.00 85.06 124 LEU A N 1
ATOM 913 C CA . LEU A 1 124 ? 12.778 -17.556 1.552 1.00 85.06 124 LEU A CA 1
ATOM 914 C C . LEU A 1 124 ? 13.369 -18.882 2.061 1.00 85.06 124 LEU A C 1
ATOM 916 O O . LEU A 1 124 ? 14.555 -19.124 1.833 1.00 85.06 124 LEU A O 1
ATOM 920 N N . ALA A 1 125 ? 12.578 -19.689 2.771 1.00 81.56 125 ALA A N 1
ATOM 921 C CA . ALA A 1 125 ? 12.948 -21.014 3.268 1.00 81.56 125 ALA A CA 1
ATOM 922 C C . ALA A 1 125 ? 12.750 -22.085 2.188 1.00 81.56 125 ALA A C 1
ATOM 924 O O . ALA A 1 125 ? 13.601 -23.001 2.130 1.00 81.56 125 ALA A O 1
#

Sequence (125 aa):
MVVFSEGASASALGVATFQTALISALLLSGLLCDRFGIGVEEKKYFTPWRITGALFAVIATIFVVSPQWHSTSFILLAILPFLAGLLAGWQPAGNAKVAEATGSMLVSITWNFIVGFCVLGAALA

Radius of gyration: 16.27 Å; chains: 1; bounding box: 36×37×49 Å

InterPro domains:
  IPR006750 Putative inner membrane exporter, YdcZ [PF04657] (1-62)
  IPR006750 Putative inner membrane exporter, YdcZ [PF04657] (77-124)
  IPR006750 Putative inner membrane exporter, YdcZ [PTHR34821] (1-66)
  IPR036259 MFS transporter superfamily [SSF103473] (6-122)

Foldseek 3Di:
DQVVLCVVFCVPQPPVLLVLLLVLLLLVLLLVCLCVVQLHPDRDDDDPVSVVVSVVSVVVSCVSCVVVVVPPVNVVSSVSSNVVSNVCSNLVSVLSVVCVVVVHSVVSVVVVVVVVVVVVVVVVD

pLDDT: mean 91.85, std 4.11, range [74.69, 97.31]

Organism: NCBI:txid913084

Secondary structure (DSSP, 8-state):
-HHHHHHHHHHHH-HHHHHHHHHHHHHHHHHHHHHHTTT-SSPPP--HHHHHHHHHHHHHHHHHHGGGTT-HHHHHHHHHHHHHHHHHTTHHHHHHHHHHHHT-HHHHHHHHHHHHHHHHHHHH-